Protein AF-A0A1F7YXU7-F1 (afdb_monomer_lite)

Foldseek 3Di:
DDPVVVVVVVVVVCCLLPPVLVVVLVVQVPQPPDDLEFAEEEAQCQLVPSVLSNQVVSVVVSRAYAHYEYEHAPPPNVVSNVCSCPDPPNRYNHYHYYYHVDPVVVLVVLLVQFQPGQEYEYEPPLVVDPDPVSSVVNVVSSNRNHHPSHDYHYYD

Structure (mmCIF, N/CA/C/O backbone):
data_AF-A0A1F7YXU7-F1
#
_entry.id   AF-A0A1F7YXU7-F1
#
loop_
_atom_site.group_PDB
_atom_site.id
_atom_site.type_symbol
_atom_site.label_atom_id
_atom_site.label_alt_id
_atom_site.label_comp_id
_atom_site.label_asym_id
_atom_site.label_entity_id
_atom_site.label_seq_id
_atom_site.pdbx_PDB_ins_code
_atom_site.Cartn_x
_atom_site.Cartn_y
_atom_site.Cartn_z
_atom_site.occupancy
_atom_site.B_iso_or_equiv
_atom_site.auth_seq_id
_atom_site.auth_comp_id
_atom_site.auth_asym_id
_atom_site.auth_atom_id
_atom_site.pdbx_PDB_model_num
ATOM 1 N N . MET A 1 1 ? 32.963 2.132 -3.883 1.00 43.38 1 MET A N 1
ATOM 2 C CA . MET A 1 1 ? 31.758 2.789 -3.331 1.00 43.38 1 MET A CA 1
ATOM 3 C C . MET A 1 1 ? 31.859 4.280 -3.589 1.00 43.38 1 MET A C 1
ATOM 5 O O . MET A 1 1 ? 32.756 4.918 -3.048 1.00 43.38 1 MET A O 1
ATOM 9 N N . ASN A 1 2 ? 31.021 4.813 -4.478 1.00 37.47 2 ASN A N 1
ATOM 10 C CA . ASN A 1 2 ? 31.026 6.229 -4.838 1.00 37.47 2 ASN A CA 1
ATOM 11 C C . ASN A 1 2 ? 30.332 7.049 -3.741 1.00 37.47 2 ASN A C 1
ATOM 13 O O . ASN A 1 2 ? 29.142 6.900 -3.490 1.00 37.47 2 ASN A O 1
ATOM 17 N N . SER A 1 3 ? 31.065 7.964 -3.110 1.00 35.88 3 SER A N 1
ATOM 18 C CA . SER A 1 3 ? 30.585 8.821 -2.012 1.00 35.88 3 SER A CA 1
ATOM 19 C C . SER A 1 3 ? 29.471 9.810 -2.394 1.00 35.88 3 SER A C 1
ATOM 21 O O . SER A 1 3 ? 28.924 10.482 -1.521 1.00 35.88 3 SER A O 1
ATOM 23 N N . LYS A 1 4 ? 29.130 9.914 -3.686 1.00 37.22 4 LYS A N 1
ATOM 24 C CA . LYS A 1 4 ? 28.025 10.742 -4.187 1.00 37.22 4 LYS A CA 1
ATOM 25 C C . LYS A 1 4 ? 26.664 10.042 -4.105 1.00 37.22 4 LYS A C 1
ATOM 27 O O . LYS A 1 4 ? 25.707 10.708 -3.735 1.00 37.22 4 LYS A O 1
ATOM 32 N N . GLU A 1 5 ? 26.591 8.732 -4.353 1.00 39.47 5 GLU A N 1
ATOM 33 C CA . GLU A 1 5 ? 25.338 7.953 -4.277 1.00 39.47 5 GLU A CA 1
ATOM 34 C C . GLU A 1 5 ? 24.825 7.848 -2.832 1.00 39.47 5 GLU A C 1
ATOM 36 O O . GLU A 1 5 ? 23.632 8.000 -2.574 1.00 39.47 5 GLU A O 1
ATOM 41 N N . ALA A 1 6 ? 25.743 7.706 -1.869 1.00 40.62 6 ALA A N 1
ATOM 42 C CA . ALA A 1 6 ? 25.411 7.639 -0.445 1.00 40.62 6 ALA A CA 1
ATOM 43 C C . ALA A 1 6 ? 24.789 8.942 0.102 1.00 40.62 6 ALA A C 1
ATOM 45 O O . ALA A 1 6 ? 23.951 8.896 0.999 1.00 40.62 6 ALA A O 1
ATOM 46 N N . LYS A 1 7 ? 25.170 10.112 -0.438 1.00 43.34 7 LYS A N 1
ATOM 47 C CA . LYS A 1 7 ? 24.636 11.415 0.006 1.00 43.34 7 LYS A CA 1
ATOM 48 C C . LYS A 1 7 ? 23.256 11.726 -0.573 1.00 43.34 7 LYS A C 1
ATOM 50 O O . LYS A 1 7 ? 22.476 12.411 0.079 1.00 43.34 7 LYS A O 1
ATOM 55 N N . THR A 1 8 ? 22.950 11.235 -1.773 1.00 51.53 8 THR A N 1
ATOM 56 C CA . THR A 1 8 ? 21.615 11.367 -2.375 1.00 51.53 8 THR A CA 1
ATOM 57 C C . THR A 1 8 ? 20.591 10.451 -1.709 1.00 51.53 8 THR A C 1
ATOM 59 O O . THR A 1 8 ? 19.474 10.902 -1.483 1.00 51.53 8 THR A O 1
ATOM 62 N N . GLY A 1 9 ? 20.976 9.228 -1.315 1.00 54.81 9 GLY A N 1
ATOM 63 C CA . GLY A 1 9 ? 20.093 8.309 -0.579 1.00 54.81 9 GLY A CA 1
ATOM 64 C C . GLY A 1 9 ? 19.619 8.891 0.757 1.00 54.81 9 GLY A C 1
ATOM 65 O O . GLY A 1 9 ? 18.422 9.037 0.972 1.00 54.81 9 GLY A O 1
ATOM 66 N N . GLN A 1 10 ? 20.550 9.393 1.581 1.00 56.88 10 GLN A N 1
ATOM 67 C CA . GLN A 1 10 ? 20.218 10.007 2.877 1.00 56.88 10 GLN A CA 1
ATOM 68 C C . GLN A 1 10 ? 19.265 11.209 2.765 1.00 56.88 10 GLN A C 1
ATOM 70 O O . GLN A 1 10 ? 18.421 11.413 3.632 1.00 56.88 10 GLN A O 1
ATOM 75 N N . GLY A 1 11 ? 19.385 12.017 1.705 1.00 60.34 11 GLY A N 1
ATOM 76 C CA . GLY A 1 11 ? 18.478 13.146 1.478 1.00 60.34 11 GLY A CA 1
ATOM 77 C C . GLY A 1 11 ? 17.053 12.703 1.136 1.00 60.34 11 GLY A C 1
ATOM 78 O O . GLY A 1 11 ? 16.092 13.295 1.624 1.00 60.34 11 GLY A O 1
ATOM 79 N N . VAL A 1 12 ? 16.915 11.645 0.334 1.00 64.75 12 VAL A N 1
ATOM 80 C CA . VAL A 1 12 ? 15.614 11.063 -0.028 1.00 64.75 12 VAL A CA 1
ATOM 81 C C . VAL A 1 12 ? 14.947 10.426 1.191 1.00 64.75 12 VAL A C 1
ATOM 83 O O . VAL A 1 12 ? 13.752 10.632 1.398 1.00 64.75 12 VAL A O 1
ATOM 86 N N . ASP A 1 13 ? 15.709 9.738 2.038 1.00 64.88 13 ASP A N 1
ATOM 87 C CA . ASP A 1 13 ? 15.179 9.087 3.242 1.00 64.88 13 ASP A CA 1
ATOM 88 C C . ASP A 1 13 ? 14.675 10.103 4.282 1.00 64.88 13 ASP A C 1
ATOM 90 O O . ASP A 1 13 ? 13.624 9.908 4.902 1.00 64.88 13 ASP A O 1
ATOM 94 N N . ILE A 1 14 ? 15.351 11.252 4.414 1.00 70.69 14 ILE A N 1
ATOM 95 C CA . ILE A 1 14 ? 14.880 12.369 5.249 1.00 70.69 14 ILE A CA 1
ATOM 96 C C . ILE A 1 14 ? 13.577 12.952 4.690 1.00 70.69 14 ILE A C 1
ATOM 98 O O . ILE A 1 14 ? 12.644 13.190 5.451 1.00 70.69 14 ILE A O 1
ATOM 102 N N . ILE A 1 15 ? 13.467 13.168 3.376 1.00 69.88 15 ILE A N 1
ATOM 103 C CA . ILE A 1 15 ? 12.236 13.710 2.768 1.00 69.88 15 ILE A CA 1
ATOM 104 C C . ILE A 1 15 ? 11.066 12.730 2.935 1.00 69.88 15 ILE A C 1
ATOM 106 O O . ILE A 1 15 ? 9.957 13.145 3.284 1.00 69.88 15 ILE A O 1
ATOM 110 N N . LYS A 1 16 ? 11.313 11.429 2.738 1.00 69.81 16 LYS A N 1
ATOM 111 C CA . LYS A 1 16 ? 10.320 10.370 2.955 1.00 69.81 16 LYS A CA 1
ATOM 112 C C . LYS A 1 16 ? 9.769 10.409 4.382 1.00 69.81 16 LYS A C 1
ATOM 114 O O . LYS A 1 16 ? 8.558 10.501 4.554 1.00 69.81 16 LYS A O 1
ATOM 119 N N . SER A 1 17 ? 10.649 10.414 5.381 1.00 71.94 17 SER A N 1
ATOM 120 C CA . SER A 1 17 ? 10.275 10.369 6.803 1.00 71.94 17 SER A CA 1
ATOM 121 C C . SER A 1 17 ? 9.681 11.677 7.340 1.00 71.94 17 SER A C 1
ATOM 123 O O . SER A 1 17 ? 8.730 11.643 8.114 1.00 71.94 17 SER A O 1
ATOM 125 N N . THR A 1 18 ? 10.199 12.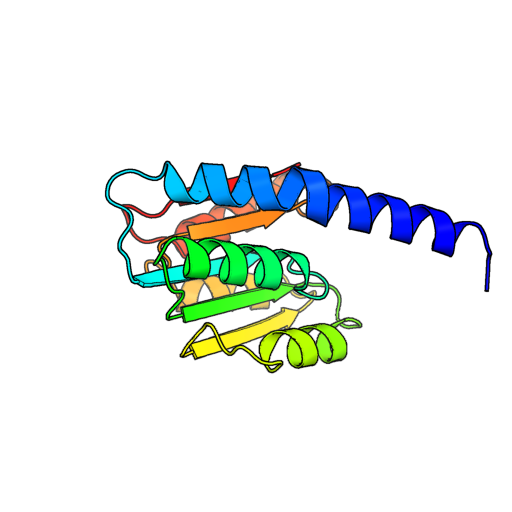839 6.929 1.00 73.62 18 THR A N 1
ATOM 126 C CA . THR A 1 18 ? 9.796 14.141 7.502 1.00 73.62 18 THR A CA 1
ATOM 127 C C . THR A 1 18 ? 8.651 14.832 6.771 1.00 73.62 18 THR A C 1
ATOM 129 O O . THR A 1 18 ? 7.971 15.660 7.374 1.00 73.62 18 THR A O 1
ATOM 132 N N . VAL A 1 19 ? 8.426 14.517 5.491 1.00 77.19 19 VAL A N 1
ATOM 133 C CA . VAL A 1 19 ? 7.421 15.202 4.661 1.00 77.19 19 VAL A CA 1
ATOM 134 C C . VAL A 1 19 ? 6.411 14.217 4.086 1.00 77.19 19 VAL A C 1
ATOM 136 O O . VAL A 1 19 ? 5.211 14.368 4.316 1.00 77.19 19 VAL A O 1
ATOM 139 N N . LEU A 1 20 ? 6.869 13.197 3.353 1.00 79.75 20 LEU A N 1
ATOM 140 C CA . LEU A 1 20 ? 5.961 12.335 2.585 1.00 79.75 20 LEU A CA 1
ATOM 141 C C . LEU A 1 20 ? 5.125 11.414 3.477 1.00 79.75 20 LEU A C 1
ATOM 143 O O . LEU A 1 20 ? 3.927 11.265 3.241 1.00 79.75 20 LEU A O 1
ATOM 147 N N . THR A 1 21 ? 5.733 10.801 4.493 1.00 82.25 21 THR A N 1
ATOM 148 C CA . THR A 1 21 ? 5.027 9.923 5.431 1.00 82.25 21 THR A CA 1
ATOM 149 C C . THR A 1 21 ? 3.971 10.687 6.239 1.00 82.25 21 THR A C 1
ATOM 151 O O . THR A 1 21 ? 2.814 10.268 6.181 1.00 82.25 21 THR A O 1
ATOM 154 N N . PRO A 1 22 ? 4.274 11.823 6.904 1.00 85.62 22 PRO A N 1
ATOM 155 C CA . PRO A 1 22 ? 3.256 12.600 7.616 1.00 85.62 22 PRO A CA 1
ATOM 156 C C . PRO A 1 22 ? 2.097 13.044 6.719 1.00 85.62 22 PRO A C 1
ATOM 158 O O . PRO A 1 22 ? 0.940 12.804 7.055 1.00 85.62 22 PRO A O 1
ATOM 161 N N . ALA A 1 23 ? 2.391 13.597 5.537 1.00 87.44 23 ALA A N 1
ATOM 162 C CA . ALA A 1 23 ? 1.358 14.047 4.603 1.00 87.44 23 ALA A CA 1
ATOM 163 C C . ALA A 1 23 ? 0.473 12.895 4.103 1.00 87.44 23 ALA A C 1
ATOM 165 O O . ALA A 1 23 ? -0.716 13.078 3.829 1.00 87.44 23 ALA A O 1
ATOM 166 N N . LEU A 1 24 ? 1.041 11.696 3.952 1.00 89.50 24 LEU A N 1
ATOM 167 C CA . LEU A 1 24 ? 0.278 10.513 3.580 1.00 89.50 24 LEU A CA 1
ATOM 168 C C . LEU A 1 24 ? -0.608 10.021 4.724 1.00 89.50 24 LEU A C 1
ATOM 170 O O . LEU A 1 24 ? -1.760 9.689 4.474 1.00 89.50 24 LEU A O 1
ATOM 174 N N . VAL A 1 25 ? -0.104 10.012 5.960 1.00 90.94 25 VAL A N 1
ATOM 175 C CA . VAL A 1 25 ? -0.901 9.669 7.147 1.00 90.94 25 VAL A CA 1
ATOM 176 C C . VAL A 1 25 ? -2.082 10.628 7.286 1.00 90.94 25 VAL A C 1
ATOM 178 O O . VAL A 1 25 ? -3.206 10.171 7.464 1.00 90.94 25 VAL A O 1
ATOM 181 N N . GLU A 1 26 ? -1.861 11.935 7.136 1.00 91.94 26 GLU A N 1
ATOM 182 C CA . GLU A 1 26 ? -2.939 12.933 7.125 1.00 91.94 26 GLU A CA 1
ATOM 183 C C . GLU A 1 26 ? -3.970 12.633 6.032 1.00 91.94 26 GLU A C 1
ATOM 185 O O . GLU A 1 26 ? -5.157 12.535 6.329 1.00 91.94 26 GLU A O 1
ATOM 190 N N . SER A 1 27 ? -3.516 12.364 4.802 1.00 92.62 27 SER A N 1
ATOM 191 C CA . SER A 1 27 ? -4.415 12.034 3.682 1.00 92.62 27 SER A CA 1
ATOM 192 C C . SER A 1 27 ? -5.246 10.774 3.949 1.00 92.62 27 SER A C 1
ATOM 194 O O . SER A 1 27 ? -6.411 10.722 3.574 1.00 92.62 27 SER A O 1
ATOM 196 N N . ILE A 1 28 ? -4.668 9.760 4.602 1.00 93.25 28 ILE A N 1
ATOM 197 C CA . ILE A 1 28 ? -5.393 8.543 4.993 1.00 93.25 28 ILE A CA 1
ATOM 198 C C . ILE A 1 28 ? -6.462 8.874 6.039 1.00 93.25 28 ILE A C 1
ATOM 200 O O . ILE A 1 28 ? -7.595 8.415 5.937 1.00 93.25 28 ILE A O 1
ATOM 204 N N . LEU A 1 29 ? -6.126 9.680 7.045 1.00 92.44 29 LEU A N 1
ATOM 205 C CA . LEU A 1 29 ? -7.047 10.032 8.129 1.00 92.44 29 LEU A CA 1
ATOM 206 C C . LEU A 1 29 ? -8.197 10.946 7.677 1.00 92.44 29 LEU A C 1
ATOM 208 O O . LEU A 1 29 ? -9.216 11.017 8.365 1.00 92.44 29 LEU A O 1
ATOM 212 N N . GLU A 1 30 ? -8.046 11.625 6.542 1.00 93.31 30 GLU A N 1
ATOM 213 C CA . GLU A 1 30 ? -9.088 12.440 5.910 1.00 93.31 30 GLU A CA 1
ATOM 214 C C . GLU A 1 30 ? -10.095 11.618 5.088 1.00 93.31 30 GLU A C 1
ATOM 216 O O . GLU A 1 30 ? -11.144 12.153 4.721 1.00 93.31 30 GLU A O 1
ATOM 221 N N . ILE A 1 31 ? -9.830 10.327 4.833 1.00 92.69 31 ILE A N 1
ATOM 222 C CA . ILE A 1 31 ? -10.748 9.452 4.091 1.00 92.69 31 ILE A CA 1
ATOM 223 C C . ILE A 1 31 ? -12.084 9.350 4.852 1.00 92.69 31 ILE A C 1
ATOM 225 O O . ILE A 1 31 ? -12.123 8.862 5.991 1.00 92.69 31 ILE A O 1
ATOM 229 N N . PRO A 1 32 ? -13.211 9.778 4.248 1.00 88.50 32 PRO A N 1
ATOM 230 C CA . PRO A 1 32 ? -14.502 9.752 4.919 1.00 88.50 32 PRO A CA 1
ATOM 231 C C . PRO A 1 32 ? -14.918 8.331 5.297 1.00 88.50 32 PRO A C 1
ATOM 233 O O . PRO A 1 32 ? -14.915 7.426 4.469 1.00 88.50 32 PRO A O 1
ATOM 236 N N . ASN A 1 33 ? -15.364 8.151 6.542 1.00 88.19 33 ASN A N 1
ATOM 237 C CA . ASN A 1 33 ? -15.827 6.863 7.073 1.00 88.19 33 ASN A CA 1
ATOM 238 C C . ASN A 1 33 ? -14.768 5.745 7.060 1.00 88.19 33 ASN A C 1
ATOM 240 O O . ASN A 1 33 ? -15.135 4.568 7.082 1.00 88.19 33 ASN A O 1
ATOM 244 N N . LEU A 1 34 ? -13.474 6.087 7.065 1.00 91.75 34 LEU A N 1
ATOM 245 C CA . LEU A 1 34 ? -12.419 5.088 7.186 1.00 91.75 34 LEU A CA 1
ATOM 246 C C . LEU A 1 34 ? -12.573 4.295 8.494 1.00 91.75 34 LEU A C 1
ATOM 248 O O . LEU A 1 34 ? -12.681 4.857 9.590 1.00 91.75 34 LEU A O 1
ATOM 252 N N . GLY A 1 35 ? -12.599 2.968 8.373 1.00 90.69 35 GLY A N 1
ATOM 253 C CA . GLY A 1 35 ? -12.694 2.065 9.515 1.00 90.69 35 GLY A CA 1
ATOM 254 C C . GLY A 1 35 ? -11.479 2.166 10.441 1.00 90.69 35 GLY A C 1
ATOM 255 O O . GLY A 1 35 ? -10.400 2.584 10.043 1.00 90.69 35 GLY A O 1
ATOM 256 N N . LYS A 1 36 ? -11.629 1.735 11.700 1.00 91.88 36 LYS A N 1
ATOM 257 C CA . LYS A 1 36 ? -10.497 1.621 12.644 1.00 91.88 36 LYS A CA 1
ATOM 258 C C . LYS A 1 36 ? -9.559 0.459 12.320 1.00 91.88 36 LYS A C 1
ATOM 260 O O . LYS A 1 36 ? -8.436 0.434 12.806 1.00 91.88 36 LYS A O 1
ATOM 265 N N . VAL A 1 37 ? -10.033 -0.489 11.527 1.00 91.75 37 VAL A N 1
ATOM 266 C CA . VAL A 1 37 ? -9.271 -1.614 10.997 1.00 91.75 37 VAL A CA 1
ATOM 267 C C . VAL A 1 37 ? -9.431 -1.553 9.487 1.00 91.75 37 VAL A C 1
ATOM 269 O O . VAL A 1 37 ? -10.564 -1.471 9.009 1.00 91.75 37 VAL A O 1
ATOM 272 N N . VAL A 1 38 ? -8.320 -1.512 8.758 1.00 92.50 38 VAL A N 1
ATOM 273 C CA . VAL A 1 38 ? -8.306 -1.281 7.309 1.00 92.50 38 VAL A CA 1
ATOM 274 C C . VAL A 1 38 ? -7.356 -2.243 6.609 1.00 92.50 38 VAL A C 1
ATOM 276 O O . VAL A 1 38 ? -6.450 -2.809 7.217 1.00 92.50 38 VAL A O 1
ATOM 279 N N . SER A 1 39 ? -7.556 -2.427 5.313 1.00 93.12 39 SER A N 1
ATOM 280 C CA . SER A 1 39 ? -6.672 -3.189 4.434 1.00 93.12 39 SER A CA 1
ATOM 281 C C . SER A 1 39 ? -5.933 -2.237 3.497 1.00 93.12 39 SER A C 1
ATOM 283 O O . SER A 1 39 ? -6.550 -1.360 2.890 1.00 93.12 39 SER A O 1
ATOM 285 N N . LEU A 1 40 ? -4.621 -2.413 3.365 1.00 92.88 40 LEU A N 1
ATOM 286 C CA . LEU A 1 40 ? -3.740 -1.537 2.599 1.00 92.88 40 LEU A CA 1
ATOM 287 C C . LEU A 1 40 ? -2.960 -2.325 1.551 1.00 92.88 40 LEU A C 1
ATOM 289 O O . LEU A 1 40 ? -2.379 -3.367 1.851 1.00 92.88 40 LEU A O 1
ATOM 293 N N . ILE A 1 41 ? -2.884 -1.785 0.342 1.00 92.38 41 ILE A N 1
ATOM 294 C CA . ILE A 1 41 ? -1.940 -2.232 -0.676 1.00 92.38 41 ILE A CA 1
ATOM 295 C C . ILE A 1 41 ? -0.987 -1.098 -1.032 1.00 92.38 41 ILE A C 1
ATOM 297 O O . ILE A 1 41 ? -1.406 0.032 -1.275 1.00 92.38 41 ILE A O 1
ATOM 301 N N . ASN A 1 42 ? 0.308 -1.389 -1.054 1.00 90.44 42 ASN A N 1
ATOM 302 C CA . ASN A 1 42 ? 1.330 -0.458 -1.497 1.00 90.44 42 ASN A CA 1
ATOM 303 C C . ASN A 1 42 ? 2.039 -1.014 -2.729 1.00 90.44 42 ASN A C 1
ATOM 305 O O . ASN A 1 42 ? 2.687 -2.059 -2.663 1.00 90.44 42 ASN A O 1
ATOM 309 N N . VAL A 1 43 ? 1.914 -0.295 -3.838 1.00 88.56 43 VAL A N 1
ATOM 310 C CA . VAL A 1 43 ? 2.510 -0.649 -5.125 1.00 88.56 43 VAL A CA 1
ATOM 311 C C . VAL A 1 43 ? 3.754 0.204 -5.348 1.00 88.56 43 VAL A C 1
ATOM 313 O O . VAL A 1 43 ? 3.712 1.421 -5.157 1.00 88.56 43 VAL A O 1
ATOM 316 N N . GLY A 1 44 ? 4.842 -0.454 -5.748 1.00 86.19 44 GLY A N 1
ATOM 317 C CA . GLY A 1 44 ? 6.220 0.036 -5.719 1.00 86.19 44 GLY A CA 1
ATOM 318 C C . GLY A 1 44 ? 6.672 0.343 -4.299 1.00 86.19 44 GLY A C 1
ATOM 319 O O . GLY A 1 44 ? 6.919 1.498 -3.939 1.00 86.19 44 GLY A O 1
ATOM 320 N N . SER A 1 45 ? 6.690 -0.691 -3.460 1.00 85.00 45 SER A N 1
ATOM 321 C CA . SER A 1 45 ? 6.978 -0.551 -2.040 1.00 85.00 45 SER A CA 1
ATOM 322 C C . SER A 1 45 ? 8.412 -0.210 -1.678 1.00 85.00 45 SER A C 1
ATOM 324 O O . SER A 1 45 ? 8.634 0.256 -0.557 1.00 85.00 45 SER A O 1
ATOM 326 N N . GLY A 1 46 ? 9.363 -0.395 -2.586 1.00 85.00 46 GLY A N 1
ATOM 327 C CA . GLY A 1 46 ? 10.778 -0.372 -2.256 1.00 85.00 46 GLY A CA 1
ATOM 328 C C . GLY A 1 46 ? 11.071 -1.356 -1.121 1.00 85.00 46 GLY A C 1
ATOM 329 O O . GLY A 1 46 ? 10.444 -2.406 -1.019 1.00 85.00 46 GLY A O 1
ATOM 330 N N . ASP A 1 47 ? 11.940 -0.947 -0.204 1.00 81.75 47 ASP A N 1
ATOM 331 C CA . ASP A 1 47 ? 12.239 -1.631 1.064 1.00 81.75 47 ASP A CA 1
ATOM 332 C C . ASP A 1 47 ? 11.079 -1.649 2.086 1.00 81.75 47 ASP A C 1
ATOM 334 O O . ASP A 1 47 ? 11.217 -2.208 3.169 1.00 81.75 47 ASP A O 1
ATOM 338 N N . ALA A 1 48 ? 9.934 -1.033 1.771 1.00 83.88 48 ALA A N 1
ATOM 339 C CA . ALA A 1 48 ? 8.760 -0.866 2.631 1.00 83.88 48 ALA A CA 1
ATOM 340 C C . ALA A 1 48 ? 8.950 -0.069 3.935 1.00 83.88 48 ALA A C 1
ATOM 342 O O . ALA A 1 48 ? 7.980 0.063 4.692 1.00 83.88 48 ALA A O 1
ATOM 343 N N . ILE A 1 49 ? 10.102 0.570 4.175 1.00 82.75 49 ILE A N 1
ATOM 344 C CA . ILE A 1 49 ? 10.343 1.367 5.395 1.00 82.75 49 ILE A CA 1
ATOM 345 C C . ILE A 1 49 ? 9.295 2.480 5.519 1.00 82.75 49 ILE A C 1
ATOM 347 O O . ILE A 1 49 ? 8.619 2.622 6.533 1.00 82.75 49 ILE A O 1
ATOM 351 N N . SER A 1 50 ? 9.052 3.217 4.434 1.00 80.50 50 SER A N 1
ATOM 352 C CA . SER A 1 50 ? 8.066 4.305 4.446 1.00 80.50 50 SER A CA 1
ATOM 353 C C . SER A 1 50 ? 6.614 3.836 4.565 1.00 80.50 50 SER A C 1
ATOM 355 O O . SER A 1 50 ? 5.732 4.672 4.754 1.00 80.50 50 SER A O 1
ATOM 357 N N . VAL A 1 51 ? 6.313 2.554 4.351 1.00 85.25 51 VAL A N 1
ATOM 358 C CA . VAL A 1 51 ? 4.983 2.005 4.659 1.00 85.25 51 VAL A CA 1
ATOM 359 C C . VAL A 1 51 ? 4.914 1.627 6.118 1.00 85.25 51 VAL A C 1
ATOM 361 O O . VAL A 1 51 ? 3.934 1.975 6.764 1.00 85.25 51 VAL A O 1
ATOM 364 N N . ARG A 1 52 ? 5.956 0.994 6.652 1.00 84.56 52 ARG A N 1
ATOM 365 C CA . ARG A 1 52 ? 6.053 0.706 8.078 1.00 84.56 52 ARG A CA 1
ATOM 366 C C . ARG A 1 52 ? 5.828 1.968 8.919 1.00 84.56 52 ARG A C 1
ATOM 368 O O . ARG A 1 52 ? 4.955 1.947 9.781 1.00 84.56 52 ARG A O 1
ATOM 375 N N . ASP A 1 53 ? 6.494 3.075 8.593 1.00 85.06 53 ASP A N 1
ATOM 376 C CA . ASP A 1 53 ? 6.315 4.347 9.312 1.00 85.06 53 ASP A CA 1
ATOM 377 C C . ASP A 1 53 ? 4.859 4.855 9.263 1.00 85.06 53 ASP A C 1
ATOM 379 O O . ASP A 1 53 ? 4.332 5.384 10.241 1.00 85.06 53 ASP A O 1
ATOM 383 N N . VAL A 1 54 ? 4.178 4.688 8.119 1.00 87.56 54 VAL A N 1
ATOM 384 C CA . VAL A 1 54 ? 2.753 5.046 7.972 1.00 87.56 54 VAL A CA 1
ATOM 385 C C . VAL A 1 54 ? 1.897 4.180 8.884 1.00 87.56 54 VAL A C 1
ATOM 387 O O . VAL A 1 54 ? 0.989 4.686 9.537 1.00 87.56 54 VAL A O 1
ATOM 390 N N . ILE A 1 55 ? 2.175 2.881 8.932 1.00 87.75 55 ILE A N 1
ATOM 391 C CA . ILE A 1 55 ? 1.422 1.932 9.743 1.00 87.75 55 ILE A CA 1
ATOM 392 C C . ILE A 1 55 ? 1.600 2.231 11.237 1.00 87.75 55 ILE A C 1
ATOM 394 O O . ILE A 1 55 ? 0.607 2.276 11.965 1.00 87.75 55 ILE A O 1
ATOM 398 N N . GLU A 1 56 ? 2.830 2.485 11.686 1.00 86.50 56 GLU A N 1
ATOM 399 C CA . GLU A 1 56 ? 3.124 2.884 13.069 1.00 86.50 56 GLU A CA 1
ATOM 400 C C . GLU A 1 56 ? 2.375 4.180 13.431 1.00 86.50 56 GLU A C 1
ATOM 402 O O . GLU A 1 56 ? 1.645 4.229 14.425 1.00 86.50 56 GLU A O 1
ATOM 407 N N . ALA A 1 57 ? 2.437 5.200 12.569 1.00 88.56 57 ALA A N 1
ATOM 408 C CA . ALA A 1 57 ? 1.730 6.462 12.780 1.00 88.56 57 ALA A CA 1
ATOM 409 C C . ALA A 1 57 ? 0.195 6.303 12.796 1.00 88.56 57 ALA A C 1
ATOM 411 O O . ALA A 1 57 ? -0.497 6.962 13.577 1.00 88.56 57 ALA A O 1
ATOM 412 N N . LEU A 1 58 ? -0.369 5.421 11.965 1.00 89.81 58 LEU A N 1
ATOM 413 C CA . LEU A 1 58 ? -1.800 5.103 11.991 1.00 89.81 58 LEU A CA 1
ATOM 414 C C . LEU A 1 58 ? -2.195 4.401 13.297 1.00 89.81 58 LEU A C 1
ATOM 416 O O . LEU A 1 58 ? -3.226 4.755 13.887 1.00 89.81 58 LEU A O 1
ATOM 420 N N . ALA A 1 59 ? -1.361 3.480 13.788 1.00 89.38 59 ALA A N 1
ATOM 421 C CA . ALA A 1 59 ? -1.589 2.763 15.039 1.00 89.38 59 ALA A CA 1
ATOM 422 C C . ALA A 1 59 ? -1.632 3.720 16.242 1.00 89.38 59 ALA A C 1
ATOM 424 O O . ALA A 1 59 ? -2.537 3.615 17.078 1.00 89.38 59 ALA A O 1
ATOM 425 N N . GLU A 1 60 ? -0.758 4.732 16.286 1.00 90.12 60 GLU A N 1
ATOM 426 C CA . GLU A 1 60 ? -0.806 5.809 17.293 1.00 90.12 60 GLU A CA 1
ATOM 427 C C . GLU A 1 60 ? -2.143 6.574 17.284 1.00 90.12 60 GLU A C 1
ATOM 429 O O . GLU A 1 60 ? -2.623 7.045 18.320 1.00 90.12 60 GLU A O 1
ATOM 434 N N . LYS A 1 61 ? -2.795 6.667 16.119 1.00 91.00 61 LYS A N 1
ATOM 435 C CA . LYS A 1 61 ? -4.122 7.282 15.929 1.00 91.00 61 LYS A CA 1
ATOM 436 C C . LYS A 1 61 ? -5.277 6.280 16.059 1.00 91.00 61 LYS A C 1
ATOM 438 O O . LYS A 1 61 ? -6.428 6.629 15.771 1.00 91.00 61 LYS A O 1
ATOM 443 N N . ARG A 1 62 ? -4.998 5.061 16.536 1.00 90.56 62 ARG A N 1
ATOM 444 C CA . ARG A 1 62 ? -5.946 3.944 16.697 1.00 90.56 62 ARG A CA 1
ATOM 445 C C . ARG A 1 62 ? -6.552 3.448 15.380 1.00 90.56 62 ARG A C 1
ATOM 447 O O . ARG A 1 62 ? -7.711 3.038 15.374 1.00 90.56 62 ARG A O 1
ATOM 454 N N . HIS A 1 63 ? -5.803 3.522 14.286 1.00 91.56 63 HIS A N 1
ATOM 455 C CA . HIS A 1 63 ? -6.125 2.834 13.038 1.00 91.56 63 HIS A CA 1
ATOM 456 C C . HIS A 1 63 ? -5.128 1.694 12.844 1.00 91.56 63 HIS A C 1
ATOM 458 O O . HIS A 1 63 ? -3.926 1.899 12.960 1.00 91.56 63 HIS A O 1
ATOM 464 N N . PHE A 1 64 ? -5.622 0.494 12.576 1.00 89.62 64 PHE A N 1
ATOM 465 C CA . PHE A 1 64 ? -4.809 -0.711 12.455 1.00 89.62 64 PHE A CA 1
ATOM 466 C C . PHE A 1 64 ? -4.913 -1.265 11.041 1.00 89.62 64 PHE A C 1
ATOM 468 O O . PHE A 1 64 ? -5.991 -1.227 10.444 1.00 89.62 64 PHE A O 1
ATOM 475 N N . ILE A 1 65 ? -3.811 -1.798 10.520 1.00 90.06 65 ILE A N 1
ATOM 476 C CA . ILE A 1 65 ? -3.837 -2.531 9.259 1.00 90.06 65 ILE A CA 1
ATOM 477 C C . ILE A 1 65 ? -4.120 -4.000 9.581 1.00 90.06 65 ILE A C 1
ATOM 479 O O . ILE A 1 65 ? -3.484 -4.585 10.447 1.00 90.06 65 ILE A O 1
ATOM 483 N N . GLU A 1 66 ? -5.102 -4.608 8.929 1.00 88.06 66 GLU A N 1
ATOM 484 C CA . GLU A 1 66 ? -5.367 -6.047 9.057 1.00 88.06 66 GLU A CA 1
ATOM 485 C C . GLU A 1 66 ? -4.691 -6.823 7.931 1.00 88.06 66 GLU A C 1
ATOM 487 O O . GLU A 1 66 ? -3.964 -7.778 8.197 1.00 88.06 66 GLU A O 1
ATOM 492 N N . ASN A 1 67 ? -4.895 -6.372 6.691 1.00 88.75 67 ASN A N 1
ATOM 493 C CA . ASN A 1 67 ? -4.277 -6.950 5.506 1.00 88.75 67 ASN A CA 1
ATOM 494 C C . ASN A 1 67 ? -3.332 -5.933 4.875 1.00 88.75 67 ASN A C 1
ATOM 496 O O . ASN A 1 67 ? -3.733 -4.800 4.603 1.00 88.75 67 ASN A O 1
ATOM 500 N N . LEU A 1 68 ? -2.101 -6.356 4.613 1.00 89.38 68 LEU A N 1
ATOM 501 C CA . LEU A 1 68 ? -1.085 -5.554 3.950 1.00 89.38 68 LEU A CA 1
ATOM 502 C C . LEU A 1 68 ? -0.594 -6.289 2.708 1.00 89.38 68 LEU A C 1
ATOM 504 O O . LEU A 1 68 ? -0.088 -7.397 2.830 1.00 89.38 68 LEU A O 1
ATOM 508 N N . ALA A 1 69 ? -0.670 -5.668 1.538 1.00 90.12 69 ALA A N 1
ATOM 509 C CA . ALA A 1 69 ? 0.067 -6.123 0.366 1.00 90.12 69 ALA A CA 1
ATOM 510 C C . ALA A 1 69 ? 1.193 -5.149 0.030 1.00 90.12 69 ALA A C 1
ATOM 512 O O . ALA A 1 69 ? 0.973 -3.943 -0.088 1.00 90.12 69 ALA A O 1
ATOM 513 N N . LEU A 1 70 ? 2.396 -5.684 -0.145 1.00 89.19 70 LEU A N 1
ATOM 514 C CA . LEU A 1 70 ? 3.563 -4.957 -0.625 1.00 89.19 70 LEU A CA 1
ATOM 515 C C . LEU A 1 70 ? 3.933 -5.515 -1.994 1.00 89.19 70 LEU A C 1
ATOM 517 O O . LEU A 1 70 ? 4.172 -6.715 -2.124 1.00 89.19 70 LEU A O 1
ATOM 521 N N . VAL A 1 71 ? 3.926 -4.663 -3.012 1.00 88.75 71 VAL A N 1
ATOM 522 C CA . VAL A 1 71 ? 4.182 -5.057 -4.396 1.00 88.75 71 VAL A CA 1
ATOM 523 C C . VAL A 1 71 ? 5.340 -4.231 -4.929 1.00 88.75 71 VAL A C 1
ATOM 525 O O . VAL A 1 71 ? 5.246 -3.007 -4.939 1.00 88.75 71 VAL A O 1
ATOM 528 N N . ASP A 1 72 ? 6.398 -4.871 -5.418 1.00 87.69 72 ASP A N 1
ATOM 529 C CA . ASP A 1 72 ? 7.495 -4.187 -6.109 1.00 87.69 72 ASP A CA 1
ATOM 530 C C . ASP A 1 72 ? 7.977 -4.957 -7.348 1.00 87.69 72 ASP A C 1
ATOM 532 O O . ASP A 1 72 ? 7.722 -6.152 -7.504 1.00 87.69 72 ASP A O 1
ATOM 536 N N . ALA A 1 73 ? 8.638 -4.249 -8.259 1.00 83.56 73 ALA A N 1
ATOM 537 C CA . ALA A 1 73 ? 9.198 -4.799 -9.486 1.00 83.56 73 ALA A CA 1
ATOM 538 C C . ALA A 1 73 ? 10.711 -5.047 -9.400 1.00 83.56 73 ALA A C 1
ATOM 540 O O . ALA A 1 73 ? 11.235 -5.845 -10.184 1.00 83.56 73 ALA A O 1
ATOM 541 N N . ASP A 1 74 ? 11.427 -4.377 -8.490 1.00 81.19 74 ASP A N 1
ATOM 542 C CA . ASP A 1 74 ? 12.861 -4.594 -8.310 1.00 81.19 74 ASP A CA 1
ATOM 543 C C . ASP A 1 74 ? 13.097 -5.905 -7.563 1.00 81.19 74 ASP A C 1
ATOM 545 O O . ASP A 1 74 ? 12.816 -6.009 -6.378 1.00 81.19 74 ASP A O 1
ATOM 549 N N . THR A 1 75 ? 13.656 -6.900 -8.258 1.00 74.81 75 THR A N 1
ATOM 550 C CA . THR A 1 75 ? 13.866 -8.235 -7.687 1.00 74.81 75 THR A CA 1
ATOM 551 C C . THR A 1 75 ? 15.038 -8.335 -6.699 1.00 74.81 75 THR A C 1
ATOM 553 O O . THR A 1 75 ? 15.439 -9.428 -6.293 1.00 74.81 75 THR A O 1
ATOM 556 N N . LYS A 1 76 ? 15.733 -7.225 -6.441 1.00 80.31 76 LYS A N 1
ATOM 557 C CA . LYS A 1 76 ? 16.932 -7.196 -5.591 1.00 80.31 76 LYS A CA 1
ATOM 558 C C . LYS A 1 76 ? 16.635 -6.766 -4.164 1.00 80.31 76 LYS A C 1
ATOM 560 O O . LYS A 1 76 ? 17.501 -6.945 -3.311 1.00 80.31 76 LYS A O 1
ATOM 565 N N . ILE A 1 77 ? 15.454 -6.207 -3.923 1.00 75.06 77 ILE A N 1
ATOM 566 C CA . ILE A 1 77 ? 15.048 -5.657 -2.628 1.00 75.06 77 ILE A CA 1
ATOM 567 C C . ILE A 1 77 ? 14.201 -6.638 -1.815 1.00 75.06 77 ILE A C 1
ATOM 569 O O . ILE A 1 77 ? 13.883 -6.329 -0.671 1.00 75.06 77 ILE A O 1
ATOM 573 N N . PHE A 1 78 ? 13.874 -7.828 -2.344 1.00 76.38 78 PHE A N 1
ATOM 574 C CA . PHE A 1 78 ? 13.105 -8.843 -1.617 1.00 76.38 78 PHE A CA 1
ATOM 575 C C . PHE A 1 78 ? 13.567 -9.089 -0.185 1.00 76.38 78 PHE A C 1
ATOM 577 O O . PHE A 1 78 ? 12.710 -9.136 0.697 1.00 76.38 78 PHE A O 1
ATOM 584 N N . PRO A 1 79 ? 14.878 -9.286 0.084 1.00 77.38 79 PRO A N 1
ATOM 585 C CA . PRO A 1 79 ? 15.321 -9.595 1.436 1.00 77.38 79 PRO A CA 1
ATOM 586 C C . PRO A 1 79 ? 14.978 -8.459 2.403 1.00 77.38 79 PRO A C 1
ATOM 588 O O . PRO A 1 79 ? 14.403 -8.721 3.455 1.00 77.38 79 PRO A O 1
ATOM 591 N N . ASP A 1 80 ? 15.233 -7.215 1.993 1.00 75.31 80 ASP A N 1
ATOM 592 C CA . ASP A 1 80 ? 14.969 -6.006 2.781 1.00 75.31 80 ASP A CA 1
ATOM 593 C C . ASP A 1 80 ? 13.457 -5.781 2.966 1.00 75.31 80 ASP A C 1
ATOM 595 O O . ASP A 1 80 ? 12.985 -5.401 4.041 1.00 75.31 80 ASP A O 1
ATOM 5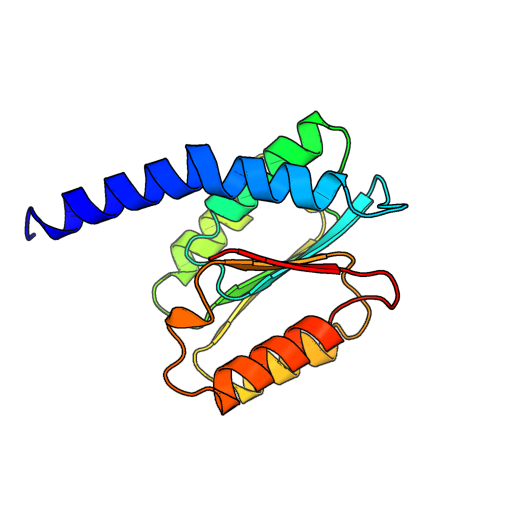99 N N . LEU A 1 81 ? 12.675 -6.075 1.924 1.00 70.88 81 LEU A N 1
ATOM 600 C CA . LEU A 1 81 ? 11.218 -5.992 1.918 1.00 70.88 81 LEU A CA 1
ATOM 601 C C . LEU A 1 81 ? 10.584 -7.004 2.885 1.00 70.88 81 LEU A C 1
ATOM 603 O O . LEU A 1 81 ? 9.689 -6.657 3.658 1.00 70.88 81 LEU A O 1
ATOM 607 N N . VAL A 1 82 ? 11.060 -8.252 2.871 1.00 74.81 82 VAL A N 1
ATOM 608 C CA . VAL A 1 82 ? 10.616 -9.311 3.789 1.00 74.81 82 VAL A CA 1
ATOM 609 C C . VAL A 1 82 ? 11.068 -9.018 5.218 1.00 74.81 82 VAL A C 1
ATOM 611 O O . VAL A 1 82 ? 10.274 -9.179 6.147 1.00 74.81 82 VAL A O 1
ATOM 614 N N . GLU A 1 83 ? 12.307 -8.567 5.419 1.00 78.00 83 GLU A N 1
ATOM 615 C CA . GLU A 1 83 ? 12.812 -8.160 6.734 1.00 78.00 83 GLU A CA 1
ATOM 616 C C . GLU A 1 83 ? 11.935 -7.055 7.333 1.00 78.00 83 GLU A C 1
ATOM 618 O O . GLU A 1 83 ? 11.424 -7.201 8.444 1.00 78.00 83 GLU A O 1
ATOM 623 N N . THR A 1 84 ? 11.653 -6.001 6.570 1.00 73.94 84 THR A N 1
ATOM 624 C CA . THR A 1 84 ? 10.789 -4.905 7.024 1.00 73.94 84 THR A CA 1
ATOM 625 C C . THR A 1 84 ? 9.368 -5.385 7.317 1.00 73.94 84 THR A C 1
ATOM 627 O O . THR A 1 84 ? 8.814 -5.048 8.365 1.00 73.94 84 THR A O 1
ATOM 630 N N . ALA A 1 85 ? 8.794 -6.227 6.453 1.00 71.00 85 ALA A N 1
ATOM 631 C CA . ALA A 1 85 ? 7.453 -6.789 6.624 1.00 71.00 85 ALA A CA 1
ATOM 632 C C . ALA A 1 85 ? 7.308 -7.727 7.837 1.00 71.00 85 ALA A C 1
ATOM 634 O O . ALA A 1 85 ? 6.196 -7.905 8.339 1.00 71.00 85 ALA A O 1
ATOM 635 N N . THR A 1 86 ? 8.403 -8.349 8.283 1.00 72.25 86 THR A N 1
ATOM 636 C CA . THR A 1 86 ? 8.425 -9.306 9.405 1.00 72.25 86 THR A CA 1
ATOM 637 C C . THR A 1 86 ? 8.973 -8.713 10.702 1.00 72.25 86 THR A C 1
ATOM 639 O O . THR A 1 86 ? 8.823 -9.324 11.762 1.00 72.25 86 THR A O 1
ATOM 642 N N . SER A 1 87 ? 9.587 -7.530 10.640 1.00 68.75 87 SER A N 1
ATOM 643 C CA . SER A 1 87 ? 10.091 -6.813 11.808 1.00 68.75 87 SER A CA 1
ATOM 644 C C . SER A 1 87 ? 8.959 -6.336 12.724 1.00 68.75 87 SER A C 1
ATOM 646 O O . SER A 1 87 ? 7.896 -5.914 12.271 1.00 68.75 87 SER A O 1
ATOM 648 N N . GLU A 1 88 ? 9.185 -6.403 14.039 1.00 59.16 88 GLU A N 1
ATOM 649 C CA . GLU A 1 88 ? 8.237 -5.867 15.012 1.00 59.16 88 GLU A CA 1
ATOM 650 C C . GLU A 1 88 ? 8.273 -4.329 15.050 1.00 59.16 88 GLU A C 1
ATOM 652 O O . GLU A 1 88 ? 9.339 -3.719 14.869 1.00 59.16 88 GLU A O 1
ATOM 657 N N . PRO A 1 89 ? 7.140 -3.689 15.374 1.00 52.53 89 PRO A N 1
ATOM 658 C CA . PRO A 1 89 ? 5.839 -4.287 15.716 1.00 52.53 89 PRO A CA 1
ATOM 659 C C . PRO A 1 89 ? 5.064 -4.837 14.495 1.00 52.53 89 PRO A C 1
ATOM 661 O O . PRO A 1 89 ? 4.997 -4.168 13.463 1.00 52.53 89 PRO A O 1
ATOM 664 N N . PRO A 1 90 ? 4.422 -6.024 14.591 1.00 54.25 90 PRO A N 1
ATOM 665 C CA . PRO A 1 90 ? 3.643 -6.558 13.487 1.00 54.25 90 PRO A CA 1
ATOM 666 C C . PRO A 1 90 ? 2.293 -5.845 13.499 1.00 54.25 90 PRO A C 1
ATOM 668 O O . PRO A 1 90 ? 1.376 -6.194 14.240 1.00 54.25 90 PRO A O 1
ATOM 671 N N . HIS A 1 91 ? 2.173 -4.778 12.725 1.00 55.16 91 HIS A N 1
ATOM 672 C CA . HIS A 1 91 ? 0.948 -3.982 12.682 1.00 55.16 91 HIS A CA 1
ATOM 673 C C . HIS A 1 91 ? -0.001 -4.383 11.541 1.00 55.16 91 HIS A C 1
ATOM 675 O O . HIS A 1 91 ? -0.927 -3.637 11.238 1.00 55.16 91 HIS A O 1
ATOM 681 N N . SER A 1 92 ? 0.228 -5.557 10.942 1.00 59.34 92 SER A N 1
ATOM 682 C CA . SER A 1 92 ? -0.651 -6.251 9.996 1.00 59.34 92 SER A CA 1
ATOM 683 C C . SER A 1 92 ? -0.779 -7.718 10.414 1.00 59.34 92 SER A C 1
ATOM 685 O O . SER A 1 92 ? 0.223 -8.366 10.714 1.00 59.34 92 SER A O 1
ATOM 687 N N . LEU A 1 93 ? -2.010 -8.239 10.462 1.00 63.19 93 LEU A N 1
ATOM 688 C CA . LEU A 1 93 ? -2.287 -9.644 10.798 1.00 63.19 93 LEU A CA 1
ATOM 689 C C . LEU A 1 93 ? -2.007 -10.579 9.615 1.00 63.19 93 LEU A C 1
ATOM 691 O O . LEU A 1 93 ? -1.798 -11.777 9.808 1.00 63.19 93 LEU A O 1
ATOM 695 N N . ASN A 1 94 ? -2.009 -10.037 8.397 1.00 79.25 94 ASN A N 1
ATOM 696 C CA . ASN A 1 94 ? -1.873 -10.790 7.164 1.00 79.25 94 ASN A CA 1
ATOM 697 C C . ASN A 1 94 ? -1.121 -9.966 6.110 1.00 79.25 94 ASN A C 1
ATOM 699 O O . ASN A 1 94 ? -1.718 -9.201 5.348 1.00 79.25 94 ASN A O 1
ATOM 703 N N . THR A 1 95 ? 0.201 -10.139 6.069 1.00 84.62 95 THR A N 1
ATOM 704 C CA . THR A 1 95 ? 1.069 -9.472 5.095 1.00 84.62 95 THR A CA 1
ATOM 705 C C . THR A 1 95 ? 1.350 -10.384 3.901 1.00 84.62 95 THR A C 1
ATOM 707 O O . THR A 1 95 ? 1.876 -11.485 4.060 1.00 84.62 95 THR A O 1
ATOM 710 N N . GLN A 1 96 ? 1.029 -9.914 2.697 1.00 86.62 96 GLN A N 1
ATOM 711 C CA . GLN A 1 96 ? 1.447 -10.498 1.427 1.00 86.62 96 GLN A CA 1
ATOM 712 C C . GLN A 1 96 ? 2.561 -9.652 0.811 1.00 86.62 96 GLN A C 1
ATOM 714 O O . GLN A 1 96 ? 2.503 -8.423 0.823 1.00 86.62 96 GLN A O 1
ATOM 719 N N . VAL A 1 97 ? 3.551 -10.315 0.225 1.00 85.75 97 VAL A N 1
ATOM 720 C CA . VAL A 1 97 ? 4.631 -9.658 -0.513 1.00 85.75 97 VAL A CA 1
ATOM 721 C C . VAL A 1 97 ? 4.674 -10.249 -1.915 1.00 85.75 97 VAL A C 1
ATOM 723 O O . VAL A 1 97 ? 4.715 -11.472 -2.065 1.00 85.75 97 VAL A O 1
ATOM 726 N N . LEU A 1 98 ? 4.650 -9.389 -2.931 1.00 86.12 98 LEU A N 1
ATOM 727 C CA . LEU A 1 98 ? 4.906 -9.751 -4.318 1.00 86.12 98 LEU A CA 1
ATOM 728 C C . LEU A 1 98 ? 6.108 -8.970 -4.826 1.00 86.12 98 LEU A C 1
ATOM 730 O O . LEU A 1 98 ? 6.144 -7.745 -4.758 1.00 86.12 98 LEU A O 1
ATOM 734 N N . GLU A 1 99 ? 7.038 -9.695 -5.422 1.00 85.06 99 GLU A N 1
ATOM 735 C CA . GLU A 1 99 ? 8.159 -9.115 -6.134 1.00 85.06 99 GLU A CA 1
ATOM 736 C C . GLU A 1 99 ? 8.197 -9.704 -7.540 1.00 85.06 99 GLU A C 1
ATOM 738 O O . GLU A 1 99 ? 8.358 -10.913 -7.722 1.00 85.06 99 GLU A O 1
ATOM 743 N N . SER A 1 100 ? 7.963 -8.864 -8.543 1.00 82.56 100 SER A N 1
ATOM 744 C CA . SER A 1 100 ? 7.947 -9.299 -9.934 1.00 82.56 100 SER A CA 1
ATOM 745 C C . SER A 1 100 ? 8.141 -8.129 -10.885 1.00 82.56 100 SER A C 1
ATOM 747 O O . SER A 1 100 ? 7.319 -7.224 -10.933 1.00 82.56 100 SER A O 1
ATOM 749 N N . GLY A 1 101 ? 9.172 -8.191 -11.728 1.00 78.75 101 GLY A N 1
ATOM 750 C CA . GLY A 1 101 ? 9.284 -7.302 -12.891 1.00 78.75 101 GLY A CA 1
ATOM 751 C C . GLY A 1 101 ? 8.309 -7.656 -14.023 1.00 78.75 101 GLY A C 1
ATOM 752 O O . GLY A 1 101 ? 8.161 -6.887 -14.972 1.00 78.75 101 GLY A O 1
ATOM 753 N N . ASP A 1 102 ? 7.652 -8.817 -13.943 1.00 83.06 102 ASP A N 1
ATOM 754 C CA . ASP A 1 102 ? 6.624 -9.230 -14.892 1.00 83.06 102 ASP A CA 1
ATOM 755 C C . ASP A 1 102 ? 5.289 -8.565 -14.539 1.00 83.06 102 ASP A C 1
ATOM 757 O O . ASP A 1 102 ? 4.692 -8.811 -13.483 1.00 83.06 102 ASP A O 1
ATOM 761 N N . ARG A 1 103 ? 4.830 -7.718 -15.461 1.00 76.44 103 ARG A N 1
ATOM 762 C CA . ARG A 1 103 ? 3.580 -6.971 -15.359 1.00 76.44 103 ARG A CA 1
ATOM 763 C C . ARG A 1 103 ? 2.365 -7.886 -15.270 1.00 76.44 103 ARG A C 1
ATOM 765 O O . ARG A 1 103 ? 1.445 -7.570 -14.521 1.00 76.44 103 ARG A O 1
ATOM 772 N N . ASP A 1 104 ? 2.343 -8.982 -16.018 1.00 81.50 104 ASP A N 1
ATOM 773 C CA . ASP A 1 104 ? 1.175 -9.859 -16.071 1.00 81.50 104 ASP A CA 1
ATOM 774 C C . ASP A 1 104 ? 1.031 -10.619 -14.739 1.00 81.50 104 ASP A C 1
ATOM 776 O O . ASP A 1 104 ? -0.080 -10.865 -14.271 1.00 81.50 104 ASP A O 1
ATOM 780 N N . VAL A 1 105 ? 2.150 -10.885 -14.054 1.00 85.44 105 VAL A N 1
ATOM 781 C CA . VAL A 1 105 ? 2.165 -11.420 -12.683 1.00 85.44 105 VAL A CA 1
ATOM 782 C C . VAL A 1 105 ? 1.671 -10.387 -11.667 1.00 85.44 105 VAL A C 1
ATOM 784 O O . VAL A 1 105 ? 0.852 -10.731 -10.813 1.00 85.44 105 VAL A O 1
ATOM 787 N N . ILE A 1 106 ? 2.129 -9.130 -11.752 1.00 82.06 106 ILE A N 1
ATOM 788 C CA . ILE A 1 106 ? 1.629 -8.049 -10.882 1.00 82.06 106 ILE A CA 1
ATOM 789 C C . ILE A 1 106 ? 0.120 -7.874 -11.067 1.00 82.06 106 ILE A C 1
ATOM 791 O O . ILE A 1 106 ? -0.615 -7.821 -10.084 1.00 82.06 106 ILE A O 1
ATOM 795 N N . ALA A 1 107 ? -0.351 -7.818 -12.312 1.00 79.56 107 ALA A N 1
ATOM 796 C CA . ALA A 1 107 ? -1.769 -7.685 -12.613 1.00 79.56 107 ALA A CA 1
ATOM 797 C C . ALA A 1 107 ? -2.578 -8.862 -12.067 1.00 79.56 107 ALA A C 1
ATOM 799 O O . ALA A 1 107 ? -3.533 -8.638 -11.331 1.00 79.56 107 ALA A O 1
ATOM 800 N N . ALA A 1 108 ? -2.153 -10.103 -12.320 1.00 85.69 108 ALA A N 1
ATOM 801 C CA . ALA A 1 108 ? -2.834 -11.288 -11.801 1.00 85.69 108 ALA A CA 1
ATOM 802 C C . ALA A 1 108 ? -2.880 -11.317 -10.262 1.00 85.69 108 ALA A C 1
ATOM 804 O O . ALA A 1 108 ? -3.861 -11.773 -9.670 1.00 85.69 108 ALA A O 1
ATOM 805 N N . PHE A 1 109 ? -1.831 -10.826 -9.593 1.00 86.62 109 PHE A N 1
ATOM 806 C CA . PHE A 1 109 ? -1.843 -10.655 -8.143 1.00 86.62 109 PHE A CA 1
ATOM 807 C C . PHE A 1 109 ? -2.880 -9.614 -7.714 1.00 86.62 109 PHE A C 1
ATOM 809 O O . PHE A 1 109 ? -3.692 -9.913 -6.847 1.00 86.62 109 PHE A O 1
ATOM 816 N N . LEU A 1 110 ? -2.894 -8.428 -8.327 1.00 82.25 110 LEU A N 1
ATOM 817 C CA . LEU A 1 110 ? -3.849 -7.364 -7.996 1.00 82.25 110 LEU A CA 1
ATOM 818 C C . LEU A 1 110 ? -5.302 -7.794 -8.254 1.00 82.25 110 LEU A C 1
ATOM 820 O O . LEU A 1 110 ? -6.159 -7.581 -7.401 1.00 82.25 110 LEU A O 1
ATOM 824 N N . GLU A 1 111 ? -5.561 -8.471 -9.374 1.00 83.81 111 GLU A N 1
ATOM 825 C CA . GLU A 1 111 ? -6.871 -9.030 -9.737 1.00 83.81 111 GLU A CA 1
ATOM 826 C C . GLU A 1 111 ? -7.351 -10.086 -8.735 1.00 83.81 111 GLU A C 1
ATOM 828 O O . GLU A 1 111 ? -8.530 -10.141 -8.393 1.00 83.81 111 GLU A O 1
ATOM 833 N N . ARG A 1 112 ? -6.446 -10.908 -8.188 1.00 83.25 112 ARG A N 1
ATOM 834 C CA . ARG A 1 112 ? -6.805 -11.888 -7.150 1.00 83.25 112 ARG A CA 1
ATOM 835 C C . ARG A 1 112 ? -7.379 -11.231 -5.889 1.00 83.25 112 ARG A C 1
ATOM 837 O O . ARG A 1 112 ? -8.122 -11.883 -5.153 1.00 83.25 112 ARG A O 1
ATOM 844 N N . PHE A 1 113 ? -7.030 -9.974 -5.639 1.00 80.56 113 PHE A N 1
ATOM 845 C CA . PHE A 1 113 ? -7.500 -9.195 -4.500 1.00 80.56 113 PHE A CA 1
ATOM 846 C C . PHE A 1 113 ? -8.427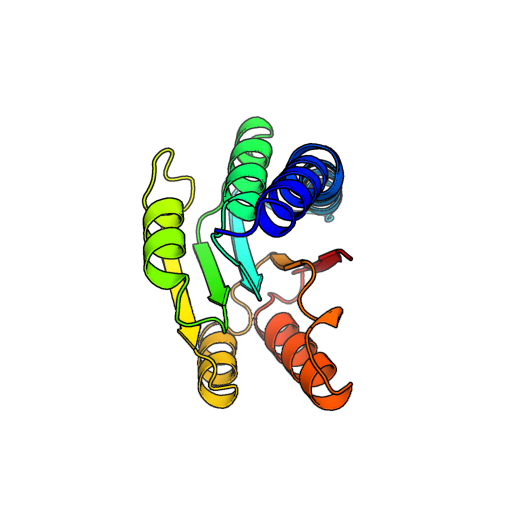 -8.048 -4.923 1.00 80.56 113 PHE A C 1
ATOM 848 O O . PHE A 1 113 ? -8.532 -7.045 -4.215 1.00 80.56 113 PHE A O 1
ATOM 855 N N . GLU A 1 114 ? -9.122 -8.203 -6.053 1.00 85.50 114 GLU A N 1
ATOM 856 C CA . GLU A 1 114 ? -10.127 -7.247 -6.513 1.00 85.50 114 GLU A CA 1
ATOM 857 C C . GLU A 1 114 ? -11.146 -6.951 -5.399 1.00 85.50 114 GLU A C 1
ATOM 859 O O . GLU A 1 114 ? -11.696 -7.859 -4.757 1.00 85.50 114 GLU A O 1
ATOM 864 N N . GLY A 1 115 ? -11.375 -5.664 -5.134 1.00 86.94 115 GLY A N 1
ATOM 865 C CA . GLY A 1 115 ? -12.342 -5.233 -4.129 1.00 86.94 115 GLY A CA 1
ATOM 866 C C . GLY A 1 115 ? -11.975 -5.527 -2.670 1.00 86.94 115 GLY A C 1
ATOM 867 O O . GLY A 1 115 ? -12.874 -5.503 -1.830 1.00 86.94 115 GLY A O 1
ATOM 868 N N . GLN A 1 116 ? -10.716 -5.838 -2.340 1.00 89.81 116 GLN A N 1
ATOM 869 C CA . GLN A 1 116 ? -10.328 -6.254 -0.980 1.00 89.81 116 GLN A CA 1
ATOM 870 C C . GLN A 1 116 ? -9.723 -5.135 -0.124 1.00 89.81 116 GLN A C 1
ATOM 872 O O . GLN A 1 116 ? -9.830 -5.190 1.103 1.00 89.81 116 GLN A O 1
ATOM 877 N N . TYR A 1 117 ? -9.105 -4.116 -0.726 1.00 93.19 117 TYR A N 1
ATOM 878 C CA . TYR A 1 117 ? -8.357 -3.095 0.016 1.00 93.19 117 TYR A CA 1
ATOM 879 C C . TYR A 1 117 ? -9.162 -1.809 0.236 1.00 93.19 117 TYR A C 1
ATOM 881 O O . TYR A 1 117 ? -9.953 -1.397 -0.606 1.00 93.19 117 TYR A O 1
ATOM 889 N N . ASP A 1 118 ? -8.967 -1.161 1.384 1.00 94.81 118 ASP A N 1
ATOM 890 C CA . ASP A 1 118 ? -9.545 0.156 1.685 1.00 94.81 118 ASP A CA 1
ATOM 891 C C . ASP A 1 118 ? -8.663 1.285 1.135 1.00 94.81 118 ASP A C 1
ATOM 893 O O . ASP A 1 118 ? -9.150 2.370 0.828 1.00 94.81 118 ASP A O 1
ATOM 897 N N . ILE A 1 119 ? -7.355 1.041 1.028 1.00 94.69 119 ILE A N 1
ATOM 898 C CA . ILE A 1 119 ? -6.370 2.045 0.629 1.00 94.69 119 ILE A CA 1
ATOM 899 C C . ILE A 1 119 ? -5.379 1.411 -0.343 1.00 94.69 119 ILE A C 1
ATOM 901 O O . ILE A 1 119 ? -4.780 0.379 -0.035 1.00 94.69 119 ILE A O 1
ATOM 905 N N . ALA A 1 120 ? -5.155 2.066 -1.479 1.00 92.75 120 ALA A N 1
ATOM 906 C CA . ALA A 1 120 ? -4.040 1.783 -2.370 1.00 92.75 120 ALA A CA 1
ATOM 907 C C . ALA A 1 120 ? -3.081 2.966 -2.343 1.00 92.75 120 ALA A C 1
ATOM 909 O O . ALA A 1 120 ? -3.488 4.116 -2.491 1.00 92.75 120 ALA A O 1
ATOM 910 N N . ILE A 1 121 ? -1.797 2.694 -2.160 1.00 90.81 121 ILE A N 1
ATOM 911 C CA . ILE A 1 121 ? -0.752 3.710 -2.152 1.00 90.81 121 ILE A CA 1
ATOM 912 C C . ILE A 1 121 ? 0.189 3.425 -3.312 1.00 90.81 121 ILE A C 1
ATOM 914 O O . ILE A 1 121 ? 0.631 2.293 -3.508 1.00 90.81 121 ILE A O 1
ATOM 918 N N . THR A 1 122 ? 0.531 4.473 -4.055 1.00 85.19 122 THR A N 1
ATOM 919 C CA . THR A 1 122 ? 1.661 4.437 -4.985 1.00 85.19 122 THR A CA 1
ATOM 920 C C . THR A 1 122 ? 2.535 5.655 -4.709 1.00 85.19 122 THR A C 1
ATOM 922 O O . THR A 1 122 ? 2.087 6.793 -4.903 1.00 85.19 122 THR A O 1
ATOM 925 N N . LYS A 1 123 ? 3.770 5.445 -4.239 1.00 75.44 123 LYS A N 1
ATOM 926 C CA . LYS A 1 123 ? 4.723 6.538 -3.974 1.00 75.44 123 LYS A CA 1
ATOM 927 C C . LYS A 1 123 ? 5.856 6.485 -4.983 1.00 75.44 123 LYS A C 1
ATOM 929 O O . LYS A 1 123 ? 6.530 5.469 -5.075 1.00 75.44 123 LYS A O 1
ATOM 934 N N . LEU A 1 124 ? 6.099 7.575 -5.711 1.00 73.06 124 LEU A N 1
ATOM 935 C CA . LEU A 1 124 ? 7.256 7.707 -6.614 1.00 73.06 124 LEU A CA 1
ATOM 936 C C . LEU A 1 124 ? 7.360 6.641 -7.729 1.00 73.06 124 LEU A C 1
ATOM 938 O O . LEU A 1 124 ? 8.387 6.582 -8.401 1.00 73.06 124 LEU A O 1
ATOM 942 N N . VAL A 1 125 ? 6.332 5.817 -7.955 1.00 76.88 125 VAL A N 1
ATOM 943 C CA . VAL A 1 125 ? 6.358 4.719 -8.941 1.00 76.88 125 VAL A CA 1
ATOM 944 C C . VAL A 1 125 ? 6.093 5.225 -10.348 1.00 76.88 125 VAL A C 1
ATOM 946 O O . VAL A 1 125 ? 6.841 4.926 -11.270 1.00 76.88 125 VAL A O 1
ATOM 949 N N . LEU A 1 126 ? 5.047 6.038 -10.518 1.00 76.88 126 LEU A N 1
ATOM 950 C CA . LEU A 1 126 ? 4.560 6.431 -11.843 1.00 76.88 126 LEU A CA 1
ATOM 951 C C . LEU A 1 126 ? 5.597 7.224 -12.653 1.00 76.88 126 LEU A C 1
ATOM 953 O O . LEU A 1 126 ? 5.625 7.119 -13.872 1.00 76.88 126 LEU A O 1
ATOM 957 N N . GLN A 1 127 ? 6.482 7.967 -11.984 1.00 76.69 127 GLN A N 1
ATOM 958 C CA . GLN A 1 127 ? 7.579 8.706 -12.624 1.00 76.69 127 GLN A CA 1
ATOM 959 C C . GLN A 1 127 ? 8.728 7.812 -13.119 1.00 76.69 127 GLN A C 1
ATOM 961 O O . GLN A 1 127 ? 9.544 8.257 -13.921 1.00 76.69 127 GLN A O 1
ATOM 966 N N . GLN A 1 128 ? 8.821 6.578 -12.618 1.00 76.88 128 GLN A N 1
ATOM 967 C CA . GLN A 1 128 ? 9.838 5.603 -13.022 1.00 76.88 128 GLN A CA 1
ATOM 968 C C . GLN A 1 128 ? 9.360 4.737 -14.193 1.00 76.88 128 GLN A C 1
ATOM 970 O O . GLN A 1 128 ? 10.162 4.049 -14.821 1.00 76.88 128 GLN A O 1
ATOM 975 N N . ILE A 1 129 ? 8.061 4.779 -14.502 1.00 78.81 129 ILE A N 1
ATOM 976 C CA . ILE A 1 129 ? 7.471 4.019 -15.596 1.00 78.81 129 ILE A CA 1
ATOM 977 C C . ILE A 1 129 ? 7.688 4.785 -16.911 1.00 78.81 129 ILE A C 1
ATOM 979 O O . ILE A 1 129 ? 7.281 5.944 -17.023 1.00 78.81 129 ILE A O 1
ATOM 983 N N . PRO A 1 130 ? 8.315 4.164 -17.927 1.00 78.19 130 PRO A N 1
ATOM 984 C CA . PRO A 1 130 ? 8.772 4.872 -19.121 1.00 78.19 130 PRO A CA 1
ATOM 985 C C . PRO A 1 130 ? 7.636 5.292 -20.058 1.00 78.19 130 PRO A C 1
ATOM 987 O O . PRO A 1 130 ? 7.836 6.172 -20.899 1.00 78.19 130 PRO A O 1
ATOM 990 N N . THR A 1 131 ? 6.453 4.679 -19.948 1.00 84.81 131 THR A N 1
ATOM 991 C CA . THR A 1 131 ? 5.319 4.972 -20.829 1.00 84.81 131 THR A CA 1
ATOM 992 C C . THR A 1 131 ? 4.036 5.287 -20.065 1.00 84.81 131 THR A C 1
ATOM 994 O O . THR A 1 131 ? 3.710 4.683 -19.045 1.00 84.81 131 THR A O 1
ATOM 997 N N . VAL A 1 132 ? 3.239 6.208 -20.619 1.00 84.69 132 VAL A N 1
ATOM 998 C CA . VAL A 1 132 ? 1.913 6.556 -20.078 1.00 84.69 132 VAL A CA 1
ATOM 999 C C . VAL A 1 132 ? 0.987 5.338 -20.047 1.00 84.69 132 VAL A C 1
ATOM 1001 O O . VAL A 1 132 ? 0.194 5.204 -19.121 1.00 84.69 132 VAL A O 1
ATOM 1004 N N . ALA A 1 133 ? 1.086 4.440 -21.032 1.00 84.00 133 ALA A N 1
ATOM 1005 C CA . ALA A 1 133 ? 0.245 3.248 -21.106 1.00 84.00 133 ALA A CA 1
ATOM 1006 C C . ALA A 1 133 ? 0.509 2.286 -19.938 1.00 84.00 133 ALA A C 1
ATOM 1008 O O . ALA A 1 133 ? -0.437 1.822 -19.306 1.00 84.00 133 ALA A O 1
ATOM 1009 N N . GLU A 1 134 ? 1.776 2.032 -19.609 1.00 77.88 134 GLU A N 1
ATOM 1010 C CA . GLU A 1 134 ? 2.147 1.185 -18.470 1.00 77.88 134 GLU A CA 1
ATOM 1011 C C . GLU A 1 134 ? 1.754 1.829 -17.139 1.00 77.88 134 GLU A C 1
ATOM 1013 O O . GLU A 1 134 ? 1.201 1.153 -16.273 1.00 77.88 134 GLU A O 1
ATOM 1018 N N . ALA A 1 135 ? 1.954 3.144 -16.996 1.00 82.44 135 ALA A N 1
ATOM 1019 C CA . ALA A 1 135 ? 1.553 3.870 -15.794 1.00 82.44 135 ALA A CA 1
ATOM 1020 C C . ALA A 1 135 ? 0.029 3.829 -15.601 1.00 82.44 135 ALA A C 1
ATOM 1022 O O . ALA A 1 135 ? -0.455 3.534 -14.509 1.00 82.44 135 ALA A O 1
ATOM 1023 N N . SER A 1 136 ? -0.731 4.041 -16.681 1.00 84.81 136 SER A N 1
ATOM 1024 C CA . SER A 1 136 ? -2.198 3.964 -16.671 1.00 84.81 136 SER A CA 1
ATOM 1025 C C . SER A 1 136 ? -2.689 2.560 -16.323 1.00 84.81 136 SER A C 1
ATOM 1027 O O . SER A 1 136 ? -3.648 2.414 -15.571 1.00 84.81 136 SER A O 1
ATOM 1029 N N . TYR A 1 137 ? -2.027 1.523 -16.840 1.00 83.25 137 TYR A N 1
ATOM 1030 C CA . TYR A 1 137 ? -2.384 0.135 -16.562 1.00 83.25 137 TYR A CA 1
ATOM 1031 C C . TYR A 1 137 ? -2.131 -0.254 -15.100 1.00 83.25 137 TYR A C 1
ATOM 1033 O O . TYR A 1 137 ? -2.977 -0.896 -14.476 1.00 83.25 137 TYR A O 1
ATOM 1041 N N . LEU A 1 138 ? -1.003 0.177 -14.527 1.00 80.88 138 LEU A N 1
ATOM 1042 C CA . LEU A 1 138 ? -0.719 -0.042 -13.110 1.00 80.88 138 LEU A CA 1
ATOM 1043 C C . LEU A 1 138 ? -1.740 0.679 -12.223 1.00 80.88 138 LEU A C 1
ATOM 1045 O O . LEU A 1 138 ? -2.246 0.087 -11.275 1.00 80.88 138 LEU A O 1
ATOM 1049 N N . MET A 1 139 ? -2.088 1.927 -12.560 1.00 85.06 139 MET A N 1
ATOM 1050 C CA . MET A 1 139 ? -3.129 2.679 -11.854 1.00 85.06 139 MET A CA 1
ATOM 1051 C C . MET A 1 139 ? -4.492 1.989 -11.934 1.00 85.06 139 MET A C 1
ATOM 1053 O O . MET A 1 139 ? -5.166 1.868 -10.916 1.00 85.06 139 MET A O 1
ATOM 1057 N N . TYR A 1 140 ? -4.884 1.513 -13.119 1.00 87.44 140 TYR A N 1
ATOM 1058 C CA . TYR A 1 140 ? -6.117 0.749 -13.309 1.00 87.44 140 TYR A CA 1
ATOM 1059 C C . TYR A 1 140 ? -6.135 -0.512 -12.437 1.00 87.44 140 TYR A C 1
ATOM 1061 O O . TYR A 1 140 ? -7.106 -0.756 -11.727 1.00 87.44 140 TYR A O 1
ATOM 1069 N N . SER A 1 141 ? -5.038 -1.272 -12.432 1.00 84.06 141 SER A N 1
ATOM 1070 C CA . SER A 1 141 ? -4.930 -2.512 -11.654 1.00 84.06 141 SER A CA 1
ATOM 1071 C C . SER A 1 141 ? -4.955 -2.244 -10.145 1.00 84.06 141 SER A C 1
ATOM 1073 O O . SER A 1 141 ? -5.648 -2.936 -9.403 1.00 84.06 141 SER A O 1
ATOM 1075 N N . ALA A 1 142 ? -4.254 -1.203 -9.682 1.00 85.12 142 ALA A N 1
ATOM 1076 C CA . ALA A 1 142 ? -4.281 -0.782 -8.282 1.00 85.12 142 ALA A CA 1
ATOM 1077 C C . ALA A 1 142 ? -5.676 -0.301 -7.855 1.00 85.12 142 ALA A C 1
ATOM 1079 O O . ALA A 1 142 ? -6.107 -0.588 -6.742 1.00 85.12 142 ALA A O 1
ATOM 1080 N N . TYR A 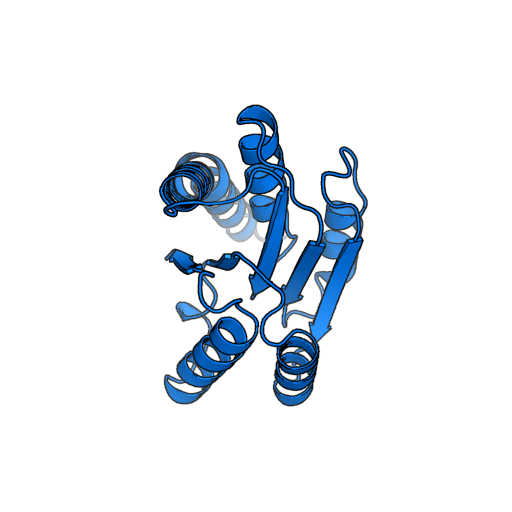1 143 ? -6.397 0.390 -8.744 1.00 88.81 143 TYR A N 1
ATOM 1081 C CA . TYR A 1 143 ? -7.777 0.802 -8.500 1.00 88.81 143 TYR A CA 1
ATOM 1082 C C . TYR A 1 143 ? -8.732 -0.397 -8.423 1.00 88.81 143 TYR A C 1
ATOM 1084 O O . TYR A 1 143 ? -9.595 -0.422 -7.555 1.00 88.81 143 TYR A O 1
ATOM 1092 N N . GLY A 1 144 ? -8.550 -1.421 -9.264 1.00 88.81 144 GLY A N 1
ATOM 1093 C CA . GLY A 1 144 ? -9.343 -2.657 -9.205 1.00 88.81 144 GLY A CA 1
ATOM 1094 C C . GLY A 1 144 ? -9.212 -3.407 -7.872 1.00 88.81 144 GLY A C 1
ATOM 1095 O O . GLY A 1 144 ? -10.175 -3.990 -7.380 1.00 88.81 144 GLY A O 1
ATOM 1096 N N . ALA A 1 145 ? -8.050 -3.334 -7.221 1.00 90.12 145 ALA A N 1
ATOM 1097 C CA . ALA A 1 145 ? -7.835 -3.938 -5.905 1.00 90.12 145 ALA A CA 1
ATOM 1098 C C . ALA A 1 145 ? -8.626 -3.243 -4.767 1.00 90.12 145 ALA A C 1
ATOM 1100 O O . ALA A 1 145 ? -8.754 -3.799 -3.671 1.00 90.12 145 ALA A O 1
ATOM 1101 N N . LEU A 1 146 ? -9.168 -2.040 -4.999 1.00 93.12 146 LEU A N 1
ATOM 1102 C CA . LEU A 1 146 ? -9.904 -1.275 -3.993 1.00 93.12 146 LEU A CA 1
ATOM 1103 C C . LEU A 1 146 ? -11.363 -1.710 -3.872 1.00 93.12 146 LEU A C 1
ATOM 1105 O O . LEU A 1 146 ? -12.055 -1.959 -4.857 1.00 93.12 146 LEU A O 1
ATOM 1109 N N . LYS A 1 147 ? -11.868 -1.711 -2.636 1.00 93.31 147 LYS A N 1
ATOM 1110 C CA . LYS A 1 147 ? -13.306 -1.724 -2.343 1.00 93.31 147 LYS A CA 1
ATOM 1111 C C . LYS A 1 147 ? -13.999 -0.540 -3.037 1.00 93.31 147 LYS A C 1
ATOM 1113 O O . LYS A 1 147 ? -13.358 0.478 -3.286 1.00 93.31 147 LYS A O 1
ATOM 1118 N N . PRO A 1 148 ? -15.331 -0.577 -3.227 1.00 90.56 148 PRO A N 1
ATOM 1119 C CA . PRO A 1 148 ? -16.073 0.551 -3.803 1.00 90.56 148 PRO A CA 1
ATOM 1120 C C . PRO A 1 148 ? -15.905 1.892 -3.067 1.00 90.56 148 PRO A C 1
ATOM 1122 O O . PRO A 1 148 ? -16.101 2.943 -3.666 1.00 90.56 148 PRO A O 1
ATOM 1125 N N . THR A 1 149 ? -15.578 1.860 -1.771 1.00 91.00 149 THR A N 1
ATOM 1126 C CA . THR A 1 149 ? -15.295 3.043 -0.937 1.00 91.00 149 THR A CA 1
ATOM 1127 C C . THR A 1 149 ? -13.801 3.254 -0.689 1.00 91.00 149 THR A C 1
ATOM 1129 O O . THR A 1 149 ? -13.439 4.041 0.180 1.00 91.00 149 THR A O 1
ATOM 1132 N N . GLY A 1 150 ? -12.946 2.472 -1.347 1.00 92.81 150 GLY A N 1
ATOM 1133 C CA . GLY A 1 150 ? -11.507 2.540 -1.173 1.00 92.81 150 GLY A CA 1
ATOM 1134 C C . GLY A 1 150 ? -10.905 3.718 -1.928 1.00 92.81 150 GLY A C 1
ATOM 1135 O O . GLY A 1 150 ? -11.448 4.175 -2.933 1.00 92.81 150 GLY A O 1
ATOM 1136 N N . GLU A 1 151 ? -9.764 4.192 -1.443 1.00 94.31 151 GLU A N 1
ATOM 1137 C CA . GLU A 1 151 ? -9.106 5.387 -1.971 1.00 94.31 151 GLU A CA 1
ATOM 1138 C C . GLU A 1 151 ? -7.711 5.071 -2.515 1.00 94.31 151 GLU A C 1
ATOM 1140 O O 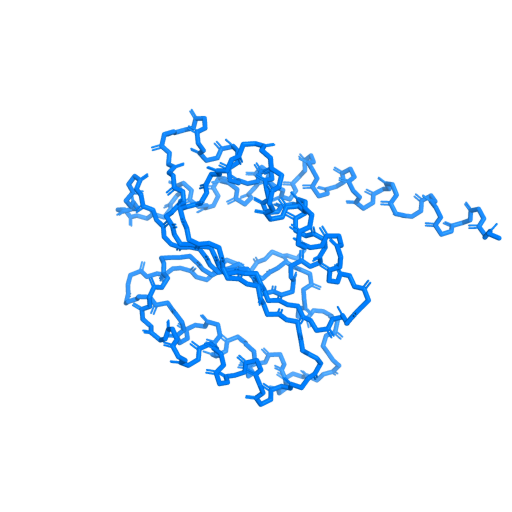. GLU A 1 151 ? -6.921 4.349 -1.898 1.00 94.31 151 GLU A O 1
ATOM 1145 N N . LEU A 1 152 ? -7.397 5.649 -3.678 1.00 91.88 152 LEU A N 1
ATOM 1146 C CA . LEU A 1 152 ? -6.077 5.576 -4.301 1.00 91.88 152 LEU A CA 1
ATOM 1147 C C . LEU A 1 152 ? -5.287 6.848 -3.981 1.00 91.88 152 LEU A C 1
ATOM 1149 O O . LEU A 1 152 ? -5.590 7.933 -4.477 1.00 91.88 152 LEU A O 1
ATOM 1153 N N . LEU A 1 153 ? -4.229 6.705 -3.191 1.00 90.88 153 LEU A N 1
ATOM 1154 C CA . LEU A 1 153 ? -3.359 7.797 -2.776 1.00 90.88 153 LEU A CA 1
ATOM 1155 C C . LEU A 1 153 ? -2.081 7.811 -3.618 1.00 90.88 153 LEU A C 1
ATOM 1157 O O . LEU A 1 153 ? -1.169 6.998 -3.443 1.00 90.88 153 LEU A O 1
ATOM 1161 N N . LEU A 1 154 ? -2.011 8.789 -4.520 1.00 84.19 154 LEU A N 1
ATOM 1162 C CA . LEU A 1 154 ? -0.841 9.067 -5.348 1.00 84.19 154 LEU A CA 1
ATOM 1163 C C . LEU A 1 154 ? 0.007 10.148 -4.668 1.00 84.19 154 LEU A C 1
ATOM 1165 O O . LEU A 1 154 ? -0.469 11.268 -4.458 1.00 84.19 154 LEU A O 1
ATOM 1169 N N . LYS A 1 155 ? 1.259 9.836 -4.320 1.00 74.62 155 LYS A N 1
ATOM 1170 C CA . LYS A 1 155 ? 2.214 10.828 -3.795 1.00 74.62 155 LYS A CA 1
ATOM 1171 C C . LYS A 1 155 ? 3.472 10.864 -4.669 1.00 74.62 155 LYS A C 1
ATOM 1173 O O . LYS A 1 155 ? 4.085 9.824 -4.931 1.00 74.62 155 LYS A O 1
ATOM 1178 N N . PHE A 1 156 ? 3.802 12.073 -5.122 1.00 61.84 156 PHE A N 1
ATO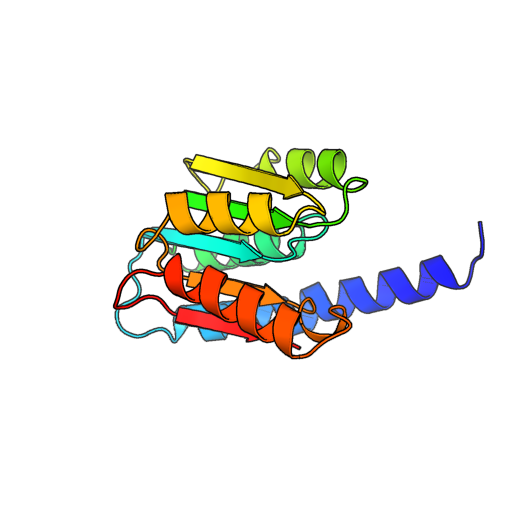M 1179 C CA . PHE A 1 156 ? 4.961 12.418 -5.948 1.00 61.84 156 PHE A CA 1
ATOM 1180 C C . PHE A 1 156 ? 6.073 13.029 -5.098 1.00 61.84 156 PHE A C 1
ATOM 1182 O O . PHE A 1 156 ? 5.746 13.593 -4.028 1.00 61.84 156 PHE A O 1
#

Radius of gyration: 15.11 Å; chains: 1; bounding box: 48×27×38 Å

Organism: NCBI:txid1802505

pLDDT: mean 80.49, std 13.05, range [35.88, 94.81]

Secondary structure (DSSP, 8-state):
--TTHHHHHHHHHHHIIIIIHHHHHHHHHTSTT--SEEEEEEES-TTSHHHHHHHHHHHHTT-EEEEEEEEES-TTSHHHHHHHHHSSS---SEEEEEE-S-HHHHHHHHHHTTT-EEEEEEES-GGG-S-HHHHHHHHHHHHHTEEEEEEEEEE-

Sequence (156 aa):
MNSKEAKTGQGVDIIKSTVLTPALVESILEIPNLGKVVSLINVGSGDAISVRDVIEALAEKRHFIENLALVDADTKIFPDLVETATSEPPHSLNTQVLESGDRDVIAAFLERFEGQYDIAITKLVLQQIPTVAEASYLMYSAYGALKPTGELLLKF